Protein AF-V4HVA2-F1 (afdb_monomer_lite)

Organism: Pseudoalteromonas luteoviolacea (strain 2ta16) (NCBI:txid1353533)

pLDDT: mean 72.46, std 17.65, range [39.22, 91.44]

Radius of gyration: 15.47 Å; chains: 1; bounding box: 30×26×53 Å

InterPro domains:
  IPR001207 Transposase, mutator type [PF00872] (3-81)
  IPR001207 Transposase, mutator type [PTHR33217] (2-83)

Structure (mmCIF, N/CA/C/O backbone):
data_AF-V4HVA2-F1
#
_entry.id   AF-V4HVA2-F1
#
loop_
_atom_site.group_PDB
_atom_site.id
_atom_site.type_symbol
_atom_site.label_atom_id
_atom_site.label_alt_id
_atom_site.label_comp_id
_atom_site.label_asym_id
_atom_site.label_entity_id
_atom_site.label_seq_id
_atom_site.pdbx_PDB_ins_code
_atom_site.Cartn_x
_atom_site.Cartn_y
_atom_site.Cartn_z
_atom_site.occupancy
_atom_site.B_iso_or_equiv
_atom_site.auth_seq_id
_atom_site.auth_comp_id
_atom_site.auth_asym_id
_atom_site.auth_atom_id
_atom_site.pdbx_PDB_model_num
ATOM 1 N N . MET A 1 1 ? -17.057 -3.159 7.246 1.00 56.59 1 MET A N 1
ATOM 2 C CA . MET A 1 1 ? -15.996 -2.137 7.099 1.00 56.59 1 MET A CA 1
ATOM 3 C C . MET A 1 1 ? -15.849 -1.757 5.631 1.00 56.59 1 MET A C 1
ATOM 5 O O . MET A 1 1 ? -15.061 -2.372 4.923 1.00 56.59 1 MET A O 1
ATOM 9 N N . LEU A 1 2 ? -16.616 -0.772 5.159 1.00 61.62 2 LEU A N 1
ATOM 10 C CA . LEU A 1 2 ? -16.465 -0.251 3.794 1.00 61.62 2 LEU A CA 1
ATOM 11 C C . LEU A 1 2 ? -15.137 0.525 3.654 1.00 61.62 2 LEU A C 1
ATOM 13 O O . LEU A 1 2 ? -14.444 0.416 2.651 1.00 61.62 2 LEU A O 1
ATOM 17 N N . THR A 1 3 ? -14.728 1.219 4.719 1.00 72.75 3 THR A N 1
ATOM 18 C CA . THR A 1 3 ? -13.559 2.110 4.762 1.00 72.75 3 THR A CA 1
ATOM 19 C C . THR A 1 3 ? -12.228 1.395 4.512 1.00 72.75 3 THR A C 1
ATOM 21 O O . THR A 1 3 ? -11.401 1.904 3.761 1.00 72.75 3 THR A O 1
ATOM 24 N N . LYS A 1 4 ? -12.033 0.190 5.074 1.00 81.50 4 LYS A N 1
ATOM 25 C CA . LYS A 1 4 ? -10.813 -0.615 4.872 1.00 81.50 4 LYS A CA 1
ATOM 26 C C . LYS A 1 4 ? -10.624 -0.997 3.403 1.00 81.50 4 LYS A C 1
ATOM 28 O O . LYS A 1 4 ? -9.605 -0.667 2.806 1.00 81.50 4 LYS A O 1
ATOM 33 N N . VAL A 1 5 ? -11.627 -1.659 2.826 1.00 81.56 5 VAL A N 1
ATOM 34 C CA . VAL A 1 5 ? -11.571 -2.169 1.447 1.00 81.56 5 VAL A CA 1
ATOM 35 C C . VAL A 1 5 ? -11.403 -1.020 0.453 1.00 81.56 5 VAL A C 1
ATOM 37 O O . VAL A 1 5 ? -10.610 -1.125 -0.482 1.00 81.56 5 VAL A O 1
ATOM 40 N N . THR A 1 6 ? -12.094 0.101 0.678 1.00 82.00 6 THR A N 1
ATOM 41 C CA . THR A 1 6 ? -11.950 1.306 -0.146 1.00 82.00 6 THR A CA 1
ATOM 42 C C . THR A 1 6 ? -10.541 1.894 -0.047 1.00 82.00 6 THR A C 1
ATOM 44 O O . THR A 1 6 ? -9.947 2.198 -1.080 1.00 82.00 6 THR A O 1
ATOM 47 N N . ALA A 1 7 ? -9.969 2.001 1.159 1.00 80.94 7 ALA A N 1
ATOM 48 C CA . ALA A 1 7 ? -8.612 2.516 1.351 1.00 80.94 7 ALA A CA 1
ATOM 49 C C . ALA A 1 7 ? -7.553 1.625 0.680 1.00 80.94 7 ALA A C 1
ATOM 51 O O . ALA A 1 7 ? -6.711 2.119 -0.066 1.00 80.94 7 ALA A O 1
ATOM 52 N N . GLU A 1 8 ? -7.618 0.308 0.881 1.00 86.62 8 GLU A N 1
ATOM 53 C CA . GLU A 1 8 ? -6.693 -0.648 0.257 1.00 86.62 8 GLU A CA 1
ATOM 54 C C . GLU A 1 8 ? -6.811 -0.643 -1.271 1.00 86.62 8 GLU A C 1
ATOM 56 O O . GLU A 1 8 ? -5.803 -0.692 -1.982 1.00 86.62 8 GLU A O 1
ATOM 61 N N . SER A 1 9 ? -8.034 -0.545 -1.798 1.00 86.12 9 SER A N 1
ATOM 62 C CA . SER A 1 9 ? -8.276 -0.477 -3.243 1.00 86.12 9 SER A CA 1
ATOM 63 C C . SER A 1 9 ? -7.705 0.803 -3.849 1.00 86.12 9 SER A C 1
ATOM 65 O O . SER A 1 9 ? -7.028 0.741 -4.877 1.00 86.12 9 SER A O 1
ATOM 67 N N . ALA A 1 10 ? -7.914 1.948 -3.194 1.00 84.56 10 ALA A N 1
ATOM 68 C CA . ALA A 1 10 ? -7.377 3.224 -3.648 1.00 84.56 10 ALA A CA 1
ATOM 69 C C . ALA A 1 10 ? -5.839 3.234 -3.622 1.00 84.56 10 ALA A C 1
ATOM 71 O O . ALA A 1 10 ? -5.212 3.572 -4.622 1.00 84.56 10 ALA A O 1
ATOM 72 N N . LEU A 1 11 ? -5.220 2.742 -2.544 1.00 87.25 11 LEU A N 1
ATOM 73 C CA . LEU A 1 11 ? -3.761 2.625 -2.452 1.00 87.25 11 LEU A CA 1
ATOM 74 C C . LEU A 1 11 ? -3.173 1.692 -3.525 1.00 87.25 11 LEU A C 1
ATOM 76 O O . LEU A 1 11 ? -2.087 1.942 -4.052 1.00 87.25 11 LEU A O 1
ATOM 80 N N . ASN A 1 12 ? -3.868 0.603 -3.868 1.00 87.56 12 ASN A N 1
ATOM 81 C CA . ASN A 1 12 ? -3.443 -0.276 -4.959 1.00 87.56 12 ASN A CA 1
ATOM 82 C C . ASN A 1 12 ? -3.518 0.425 -6.323 1.00 87.56 12 ASN A C 1
ATOM 84 O O . ASN A 1 12 ? -2.622 0.219 -7.143 1.00 87.56 12 ASN A O 1
ATOM 88 N N . ALA A 1 13 ? -4.552 1.237 -6.559 1.00 86.94 13 ALA A N 1
ATOM 89 C CA . ALA A 1 13 ? -4.683 2.026 -7.780 1.00 86.94 13 ALA A CA 1
ATOM 90 C C . ALA A 1 13 ? -3.552 3.061 -7.901 1.00 86.94 13 ALA A C 1
ATOM 92 O O . ALA A 1 13 ? -2.894 3.119 -8.939 1.00 86.94 13 ALA A O 1
ATOM 93 N N . GLU A 1 14 ? -3.250 3.783 -6.820 1.00 87.00 14 GLU A N 1
ATOM 94 C CA . GLU A 1 14 ? -2.132 4.734 -6.764 1.00 87.00 14 GLU A CA 1
ATOM 95 C C . GLU A 1 14 ? -0.779 4.050 -7.011 1.00 87.00 14 GLU A C 1
ATOM 97 O O . GLU A 1 14 ? 0.054 4.566 -7.754 1.00 87.00 14 GLU A O 1
ATOM 102 N N . ARG A 1 15 ? -0.543 2.856 -6.443 1.00 88.94 15 ARG A N 1
ATOM 103 C CA . ARG A 1 15 ? 0.695 2.095 -6.697 1.00 88.94 15 ARG A CA 1
ATOM 104 C C . ARG A 1 15 ? 0.814 1.707 -8.169 1.00 88.94 15 ARG A C 1
ATOM 106 O O . ARG A 1 15 ? 1.905 1.743 -8.734 1.00 88.94 15 ARG A O 1
ATOM 113 N N . ASP A 1 16 ? -0.281 1.266 -8.774 1.00 88.56 16 ASP A N 1
ATOM 114 C CA . ASP A 1 16 ? -0.294 0.868 -10.179 1.00 88.56 16 ASP A CA 1
ATOM 115 C C . ASP A 1 16 ? 0.005 2.067 -11.097 1.00 88.56 16 ASP A C 1
ATOM 117 O O . ASP A 1 16 ? 0.732 1.908 -12.079 1.00 88.56 16 ASP A O 1
ATOM 121 N N . GLU A 1 17 ? -0.473 3.262 -10.741 1.00 86.94 17 GLU A N 1
ATOM 122 C CA . GLU A 1 17 ? -0.122 4.518 -11.409 1.00 86.94 17 GLU A CA 1
ATOM 123 C C . GLU A 1 17 ? 1.350 4.901 -11.194 1.00 86.94 17 GLU A C 1
ATOM 125 O O . GLU A 1 17 ? 2.057 5.141 -12.172 1.00 86.94 17 GLU A O 1
ATOM 130 N N . HIS A 1 18 ? 1.847 4.857 -9.951 1.00 88.12 18 HIS A N 1
ATOM 131 C CA . HIS A 1 18 ? 3.253 5.131 -9.604 1.00 88.12 18 HIS A CA 1
ATOM 132 C C . HIS A 1 18 ? 4.235 4.217 -10.340 1.00 88.12 18 HIS A C 1
ATOM 134 O O . HIS A 1 18 ? 5.274 4.652 -10.832 1.00 88.12 18 HIS A O 1
ATOM 140 N N . LEU A 1 19 ? 3.914 2.924 -10.421 1.00 88.06 19 LEU A N 1
ATOM 141 C CA . LEU A 1 19 ? 4.732 1.948 -11.133 1.00 88.06 19 LEU A CA 1
ATOM 142 C C . LEU A 1 19 ? 4.560 2.043 -12.656 1.00 88.06 19 LEU A C 1
ATOM 144 O O . LEU A 1 19 ? 5.449 1.606 -13.387 1.00 88.06 19 LEU A O 1
ATOM 148 N N . GLY A 1 20 ? 3.437 2.584 -13.132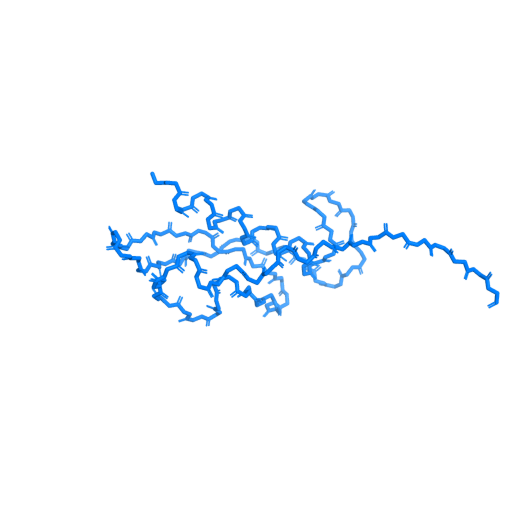 1.00 87.12 20 GLY A N 1
ATOM 149 C CA . GLY A 1 20 ? 3.096 2.699 -14.549 1.00 87.12 20 GLY A CA 1
ATOM 150 C C . GLY A 1 20 ? 2.631 1.391 -15.199 1.00 87.12 20 GLY A C 1
ATOM 151 O O . GLY A 1 20 ? 2.580 1.305 -16.425 1.00 87.12 20 GLY A O 1
ATOM 152 N N . TYR A 1 21 ? 2.314 0.352 -14.417 1.00 84.12 21 TYR A N 1
ATOM 153 C CA . TYR A 1 21 ? 1.842 -0.935 -14.940 1.00 84.12 21 TYR A CA 1
ATOM 154 C C . TYR A 1 21 ? 0.965 -1.703 -13.942 1.00 84.12 21 TYR A C 1
ATOM 156 O O . TYR A 1 21 ? 1.141 -1.634 -12.723 1.00 84.12 21 TYR A O 1
ATOM 164 N N . ARG A 1 22 ? 0.038 -2.514 -14.467 1.00 83.88 22 ARG A N 1
ATOM 165 C CA . ARG A 1 22 ? -0.902 -3.330 -13.676 1.00 83.88 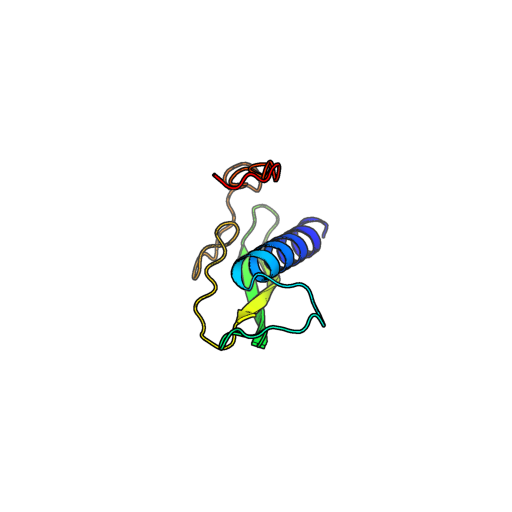22 ARG A CA 1
ATOM 166 C C . ARG A 1 22 ? -0.278 -4.620 -13.143 1.00 83.88 22 ARG A C 1
ATOM 168 O O . ARG A 1 22 ? 0.846 -4.995 -13.490 1.00 83.88 22 ARG A O 1
ATOM 175 N N . LYS A 1 23 ? -0.987 -5.289 -12.226 1.00 80.75 23 LYS A N 1
ATOM 176 C CA . LYS A 1 23 ? -0.559 -6.576 -11.655 1.00 80.75 23 LYS A CA 1
ATOM 177 C C . LYS A 1 23 ? -0.349 -7.586 -12.783 1.00 80.75 23 LYS A C 1
ATOM 179 O O . LYS A 1 23 ? -1.190 -7.702 -13.664 1.00 80.75 23 LYS A O 1
ATOM 184 N N . ASN A 1 24 ? 0.789 -8.281 -12.749 1.00 81.31 24 ASN A N 1
ATOM 185 C CA . ASN A 1 24 ? 1.214 -9.275 -13.745 1.00 81.31 24 ASN A CA 1
ATOM 186 C C . ASN A 1 24 ? 1.544 -8.732 -15.149 1.00 81.31 24 ASN A C 1
ATOM 188 O O . ASN A 1 24 ? 1.781 -9.516 -16.064 1.00 81.31 24 ASN A O 1
ATOM 192 N N . SER A 1 25 ? 1.612 -7.413 -15.341 1.00 82.75 25 SER A N 1
ATOM 193 C CA . SER A 1 25 ? 2.141 -6.838 -16.582 1.00 82.75 25 SER A CA 1
ATOM 194 C C . SER A 1 25 ? 3.673 -6.841 -16.576 1.00 82.75 25 SER A C 1
ATOM 196 O O . SER A 1 25 ? 4.295 -6.606 -15.538 1.00 82.75 25 SER A O 1
ATOM 198 N N . LYS A 1 26 ? 4.288 -7.082 -17.741 1.00 78.25 26 LYS A N 1
ATOM 199 C CA . LYS A 1 26 ? 5.739 -6.926 -17.918 1.00 78.25 26 LYS A CA 1
ATOM 200 C C . LYS A 1 26 ? 6.109 -5.450 -17.751 1.00 78.25 26 LYS A C 1
ATOM 202 O O . LYS A 1 26 ? 5.436 -4.585 -18.304 1.00 78.25 26 LYS A O 1
ATOM 207 N N . SER A 1 27 ? 7.180 -5.179 -17.014 1.00 80.19 27 SER A N 1
ATOM 208 C CA . SER A 1 27 ? 7.731 -3.837 -16.832 1.00 80.19 27 SER A CA 1
ATOM 209 C C . SER A 1 27 ? 9.233 -3.864 -17.065 1.00 80.19 27 SER A C 1
ATOM 211 O O . SER A 1 27 ? 9.904 -4.814 -16.668 1.00 80.19 27 SER A O 1
ATOM 213 N N . THR A 1 28 ? 9.751 -2.824 -17.710 1.00 83.19 28 THR A N 1
ATOM 214 C CA . THR A 1 28 ? 11.190 -2.584 -17.891 1.00 83.19 28 THR A CA 1
ATOM 215 C C . THR A 1 28 ? 11.772 -1.715 -16.772 1.00 83.19 28 THR A C 1
ATOM 217 O O . THR A 1 28 ? 12.970 -1.438 -16.762 1.00 83.19 28 THR A O 1
ATOM 220 N N . SER A 1 29 ? 10.939 -1.273 -15.822 1.00 83.31 29 SER A N 1
ATOM 221 C CA . SER A 1 29 ? 11.372 -0.444 -14.700 1.00 83.31 29 SER A CA 1
ATOM 222 C C . SER A 1 29 ? 12.231 -1.241 -13.718 1.00 83.31 29 SER A C 1
ATOM 224 O O . SER A 1 29 ? 11.937 -2.393 -13.397 1.00 83.31 29 SER A O 1
ATOM 226 N N . ARG A 1 30 ? 13.259 -0.590 -1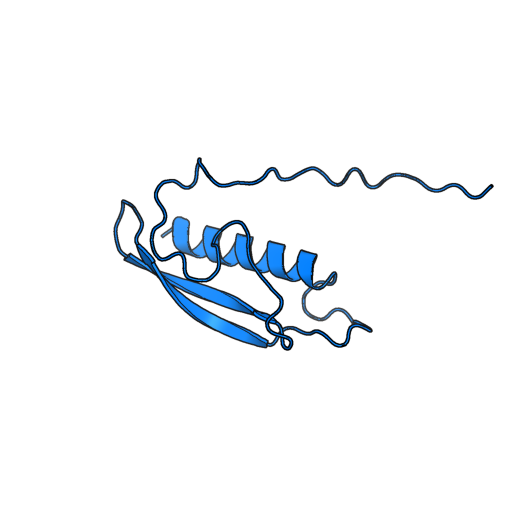3.156 1.00 86.75 30 ARG A N 1
ATOM 227 C CA . ARG A 1 30 ? 14.018 -1.125 -12.009 1.00 86.75 30 ARG A CA 1
ATOM 228 C C . ARG A 1 30 ? 13.159 -1.242 -10.746 1.00 86.75 30 ARG A C 1
ATOM 230 O O . ARG A 1 30 ? 13.551 -1.936 -9.808 1.00 86.75 30 ARG A O 1
ATOM 237 N N . ASN A 1 31 ? 12.014 -0.558 -10.705 1.00 89.62 31 ASN A N 1
ATOM 238 C CA . ASN A 1 31 ? 11.086 -0.611 -9.589 1.00 89.62 31 ASN A CA 1
ATOM 239 C C . ASN A 1 31 ? 9.997 -1.669 -9.799 1.00 89.62 31 ASN A C 1
ATOM 241 O O . ASN A 1 31 ? 9.481 -1.862 -10.902 1.00 89.62 31 ASN A O 1
ATOM 245 N N . SER A 1 32 ? 9.612 -2.345 -8.721 1.00 89.38 32 SER A N 1
ATOM 246 C CA . SER A 1 32 ? 8.593 -3.393 -8.768 1.00 89.38 32 SER A CA 1
ATOM 247 C C . SER A 1 32 ? 7.762 -3.475 -7.501 1.00 89.38 32 SER A C 1
ATOM 249 O O . SER A 1 32 ? 8.106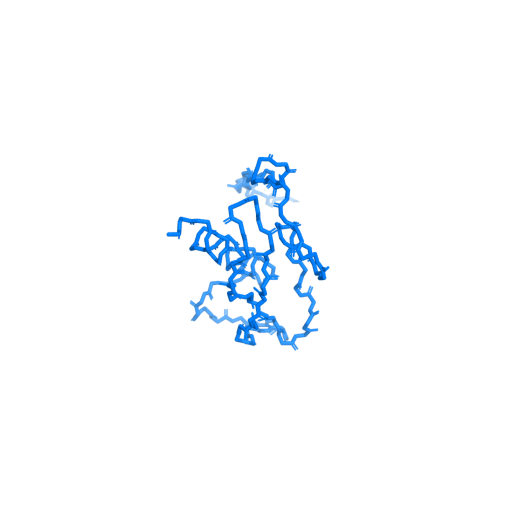 -2.881 -6.486 1.00 89.38 32 SER A O 1
ATOM 251 N N . ARG A 1 33 ? 6.637 -4.194 -7.567 1.00 90.62 33 ARG A N 1
ATOM 252 C CA . ARG A 1 33 ? 5.804 -4.475 -6.392 1.00 90.62 33 ARG A CA 1
ATOM 253 C C . ARG A 1 33 ? 6.609 -5.280 -5.367 1.00 90.62 33 ARG A C 1
ATOM 255 O O . ARG A 1 33 ? 7.233 -6.271 -5.734 1.00 90.62 33 ARG A O 1
ATOM 262 N N . ASN A 1 34 ? 6.542 -4.885 -4.099 1.00 91.44 34 ASN A N 1
ATOM 263 C CA . ASN A 1 34 ? 7.252 -5.523 -2.989 1.00 91.44 34 ASN A CA 1
ATOM 264 C C . ASN A 1 34 ? 6.295 -5.847 -1.830 1.00 91.44 34 ASN A C 1
ATOM 266 O O . ASN A 1 34 ? 6.523 -5.471 -0.683 1.00 91.44 34 ASN A O 1
ATOM 270 N N . GLY A 1 35 ? 5.182 -6.505 -2.165 1.00 89.44 35 GLY A N 1
ATOM 271 C CA . GLY A 1 35 ? 4.170 -6.918 -1.197 1.00 89.44 35 GLY A CA 1
ATOM 272 C C . GLY A 1 35 ? 3.412 -5.756 -0.549 1.00 89.44 35 GLY A C 1
ATOM 273 O O . GLY A 1 35 ? 3.223 -4.691 -1.151 1.00 89.44 35 GLY A O 1
ATOM 274 N N . TYR A 1 36 ? 2.962 -6.011 0.676 1.00 90.00 36 TYR A N 1
ATOM 275 C CA . TYR A 1 36 ? 2.146 -5.119 1.493 1.00 90.00 36 TYR A CA 1
ATOM 276 C C . TYR A 1 36 ? 2.751 -5.001 2.895 1.00 90.00 36 TYR A C 1
ATOM 278 O O . TYR A 1 36 ? 3.407 -5.924 3.376 1.00 90.00 36 TYR A O 1
ATOM 286 N N . ALA A 1 37 ? 2.543 -3.860 3.544 1.00 86.69 37 ALA A N 1
ATOM 287 C CA . ALA A 1 37 ? 2.850 -3.652 4.952 1.00 86.69 37 ALA A CA 1
ATOM 288 C C . ALA A 1 37 ? 1.562 -3.361 5.721 1.00 86.69 37 ALA A C 1
ATOM 290 O O . ALA A 1 37 ? 0.723 -2.593 5.254 1.00 86.69 37 ALA A O 1
ATOM 291 N N . ASN A 1 38 ? 1.428 -3.947 6.908 1.00 88.06 38 ASN A N 1
ATOM 292 C CA . ASN A 1 38 ? 0.317 -3.637 7.796 1.00 88.06 38 ASN A CA 1
ATOM 293 C C . ASN A 1 38 ? 0.491 -2.216 8.355 1.00 88.06 38 ASN A C 1
ATOM 295 O O . ASN A 1 38 ? 1.589 -1.829 8.773 1.00 88.06 38 ASN A O 1
ATOM 299 N N . LYS A 1 39 ? -0.588 -1.437 8.329 1.00 83.56 39 LYS A N 1
ATOM 300 C CA . LYS A 1 39 ? -0.658 -0.116 8.935 1.00 83.56 39 LYS A CA 1
ATOM 301 C C . LYS A 1 39 ? -2.007 0.073 9.619 1.00 83.56 39 LYS A C 1
ATOM 303 O O . LYS A 1 39 ? -3.047 0.009 8.969 1.00 83.56 39 LYS A O 1
ATOM 308 N N . THR A 1 40 ? -1.975 0.431 10.895 1.00 84.06 40 THR A N 1
ATOM 309 C CA . THR A 1 40 ? -3.161 0.873 11.629 1.00 84.06 40 THR A CA 1
ATOM 310 C C . THR A 1 40 ? -3.439 2.349 11.342 1.00 84.06 40 THR A C 1
ATOM 312 O O . THR A 1 40 ? -2.556 3.204 11.464 1.00 84.06 40 THR A O 1
ATOM 315 N N . ILE A 1 41 ? -4.671 2.659 10.950 1.00 78.75 41 ILE A N 1
ATOM 316 C CA . ILE A 1 41 ? -5.175 4.012 10.721 1.00 78.75 41 ILE A CA 1
ATOM 317 C C . ILE A 1 41 ? -6.307 4.274 11.705 1.00 78.75 41 ILE A C 1
ATOM 319 O O . ILE A 1 41 ? -7.257 3.508 11.791 1.00 78.75 41 ILE A O 1
ATOM 323 N N . VAL A 1 42 ? -6.226 5.384 12.426 1.00 79.62 42 VAL A N 1
ATOM 324 C CA . VAL A 1 42 ? -7.291 5.856 13.308 1.00 79.62 42 VAL A CA 1
ATOM 325 C C . VAL A 1 42 ? -8.253 6.717 12.497 1.00 79.62 42 VAL A C 1
ATOM 327 O O . VAL A 1 42 ? -7.854 7.749 11.955 1.00 79.62 42 VAL A O 1
ATOM 330 N N . THR A 1 43 ? -9.501 6.274 12.408 1.00 74.06 43 THR A N 1
ATOM 331 C CA . THR A 1 43 ? -10.632 6.977 11.787 1.00 74.06 43 THR A CA 1
ATOM 332 C C . THR A 1 43 ? -11.598 7.474 12.866 1.00 74.06 43 THR A C 1
ATOM 334 O O . THR A 1 43 ? -11.422 7.150 14.042 1.00 74.06 43 THR A O 1
ATOM 337 N N . GLU A 1 44 ? -12.614 8.250 12.484 1.00 71.94 44 GLU A N 1
ATOM 338 C CA . GLU A 1 44 ? -13.672 8.708 13.403 1.00 71.94 44 GLU A CA 1
ATOM 339 C C . GLU A 1 44 ? -14.438 7.538 14.038 1.00 71.94 44 GLU A C 1
ATOM 341 O O . GLU A 1 44 ? -14.760 7.578 15.222 1.00 71.94 44 GLU A O 1
ATOM 346 N N . ASP A 1 45 ? -14.617 6.451 13.284 1.00 71.56 45 ASP A N 1
ATOM 347 C CA . ASP A 1 45 ? -15.269 5.220 13.742 1.00 71.56 45 ASP A CA 1
ATOM 348 C C . ASP A 1 45 ? -14.331 4.299 14.553 1.00 71.56 45 ASP A C 1
ATOM 350 O O . ASP A 1 45 ? -14.723 3.208 14.969 1.00 71.56 45 ASP A O 1
ATOM 354 N N . GLY A 1 46 ? -13.072 4.706 14.765 1.00 77.56 46 GLY A N 1
ATOM 355 C CA . GLY A 1 46 ? -12.055 3.942 15.491 1.00 77.56 46 GLY A CA 1
ATOM 356 C C . GLY A 1 46 ? -10.849 3.524 14.643 1.00 77.56 46 GLY A C 1
ATOM 357 O O . GLY A 1 46 ? -10.673 3.941 13.495 1.00 77.56 46 GLY A O 1
ATOM 358 N N . ALA A 1 47 ? -9.963 2.722 15.237 1.00 83.62 47 ALA A N 1
ATOM 359 C CA . ALA A 1 47 ? -8.759 2.226 14.575 1.00 83.62 47 ALA A CA 1
ATOM 360 C C . ALA A 1 47 ? -9.074 1.054 13.634 1.00 83.62 47 ALA A C 1
ATOM 362 O O . ALA A 1 47 ? -9.759 0.106 14.013 1.00 83.62 47 ALA A O 1
ATOM 363 N N . ILE A 1 48 ? -8.546 1.118 12.414 1.00 86.00 48 ILE A N 1
ATOM 364 C CA . ILE A 1 48 ? -8.664 0.080 11.392 1.00 86.00 48 ILE A CA 1
ATOM 365 C C . ILE A 1 48 ? -7.275 -0.338 10.913 1.00 86.00 48 ILE A C 1
ATOM 367 O O . ILE A 1 48 ? -6.420 0.507 10.653 1.00 86.00 48 IL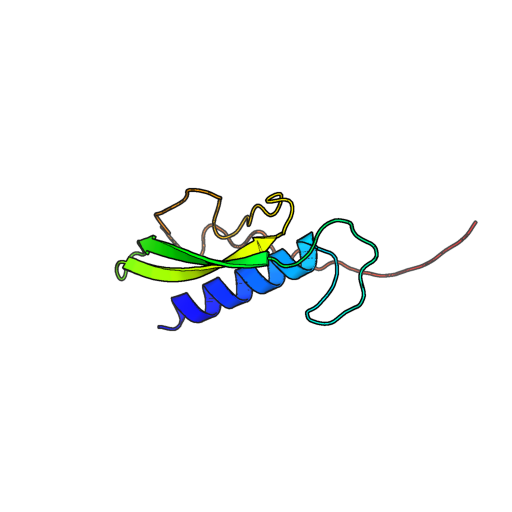E A O 1
ATOM 371 N N . ASP A 1 49 ? -7.058 -1.638 10.750 1.00 87.69 49 ASP A N 1
ATOM 372 C CA . ASP A 1 49 ? -5.829 -2.162 10.155 1.00 87.69 49 ASP A CA 1
ATOM 373 C C . ASP A 1 49 ? -6.000 -2.321 8.648 1.00 87.69 49 ASP A C 1
ATOM 375 O O . ASP A 1 49 ? -6.933 -2.992 8.187 1.00 87.69 49 ASP A O 1
ATOM 379 N N . ILE A 1 50 ? -5.082 -1.726 7.888 1.00 87.19 50 ILE A N 1
ATOM 380 C CA . ILE A 1 50 ? -5.050 -1.787 6.428 1.00 87.19 50 ILE A CA 1
ATOM 381 C C . ILE A 1 50 ? -3.736 -2.381 5.915 1.00 87.19 50 ILE A C 1
ATOM 383 O O . ILE A 1 50 ? -2.683 -2.274 6.548 1.00 87.19 50 ILE A O 1
ATOM 387 N N . GLU A 1 51 ? -3.785 -2.948 4.716 1.00 89.12 51 GLU A N 1
ATOM 388 C CA . GLU A 1 51 ? -2.609 -3.402 3.978 1.00 89.12 51 GLU A CA 1
ATOM 389 C C . GLU A 1 51 ? -2.132 -2.336 2.980 1.00 89.12 51 GLU A C 1
ATOM 391 O O . GLU A 1 51 ? -2.680 -2.157 1.891 1.00 89.12 51 GLU A O 1
ATOM 396 N N . ALA A 1 52 ? -1.068 -1.616 3.336 1.00 86.75 52 ALA A N 1
ATOM 397 C CA . ALA A 1 52 ? -0.475 -0.592 2.486 1.00 86.75 52 ALA A CA 1
ATOM 398 C C . ALA A 1 52 ? 0.492 -1.220 1.456 1.00 86.75 52 ALA A C 1
ATOM 400 O O . ALA A 1 52 ? 1.472 -1.862 1.849 1.00 86.75 52 ALA A O 1
ATOM 401 N N . PRO A 1 53 ? 0.272 -1.038 0.141 1.00 90.19 53 PRO A N 1
ATOM 402 C CA . PRO A 1 53 ? 1.172 -1.548 -0.885 1.00 90.19 53 PRO A CA 1
ATOM 403 C C . PRO A 1 53 ? 2.556 -0.897 -0.809 1.00 90.19 53 PRO A C 1
ATOM 405 O O . PRO A 1 53 ? 2.681 0.293 -0.527 1.00 90.19 53 PRO A O 1
ATOM 408 N N . ARG A 1 54 ? 3.598 -1.670 -1.131 1.00 88.75 54 ARG A N 1
ATOM 409 C CA . ARG A 1 54 ? 4.982 -1.183 -1.207 1.00 88.75 54 ARG A CA 1
ATOM 410 C C . ARG A 1 54 ? 5.620 -1.478 -2.555 1.00 88.75 54 ARG A C 1
ATOM 412 O O . ARG A 1 54 ? 5.307 -2.468 -3.221 1.00 88.75 54 ARG A O 1
ATOM 419 N N . ASP A 1 55 ? 6.555 -0.622 -2.933 1.00 90.88 55 ASP A N 1
ATOM 420 C CA . ASP A 1 55 ? 7.450 -0.809 -4.061 1.00 90.88 55 ASP A CA 1
ATOM 421 C C . ASP A 1 55 ? 8.863 -1.193 -3.586 1.00 90.88 55 ASP A C 1
ATOM 423 O O . ASP A 1 55 ? 9.250 -0.990 -2.432 1.00 90.88 55 ASP A O 1
ATOM 427 N N . ARG A 1 56 ? 9.643 -1.800 -4.476 1.00 90.06 56 ARG A N 1
ATOM 428 C CA . ARG A 1 56 ? 10.962 -2.363 -4.165 1.00 90.06 56 ARG A CA 1
ATOM 429 C C . ARG A 1 56 ? 12.007 -1.288 -3.905 1.00 90.06 56 ARG A C 1
ATOM 431 O O . ARG A 1 56 ? 12.903 -1.513 -3.101 1.00 90.06 56 ARG A O 1
ATOM 438 N N . LEU A 1 57 ? 11.874 -0.126 -4.540 1.00 90.25 57 LEU A N 1
ATOM 439 C CA . LEU A 1 57 ? 12.758 1.014 -4.303 1.00 90.25 57 LEU A CA 1
ATOM 440 C C . LEU A 1 57 ? 12.293 1.910 -3.142 1.00 90.25 57 LEU A C 1
ATOM 442 O O . LEU A 1 57 ? 12.991 2.860 -2.807 1.00 90.25 57 LEU A O 1
ATOM 446 N N . SER A 1 58 ? 11.160 1.600 -2.496 1.00 86.88 58 SER A N 1
ATOM 447 C CA . SER A 1 58 ? 10.564 2.406 -1.417 1.00 86.88 58 SER A CA 1
ATOM 448 C C . SER A 1 58 ? 10.313 3.877 -1.794 1.00 86.88 58 SER A C 1
ATOM 450 O O . SER A 1 58 ? 10.358 4.752 -0.924 1.00 86.88 58 SER A O 1
ATOM 452 N N . THR A 1 59 ? 10.049 4.147 -3.077 1.00 86.50 59 THR A N 1
ATOM 453 C CA . THR A 1 59 ? 9.754 5.484 -3.615 1.00 86.50 59 THR A CA 1
ATOM 454 C C . THR A 1 59 ? 8.260 5.767 -3.729 1.00 86.50 59 THR A C 1
ATOM 456 O O . THR A 1 59 ? 7.885 6.885 -4.066 1.00 86.50 59 THR A O 1
ATOM 459 N N . PHE A 1 60 ? 7.399 4.780 -3.474 1.00 86.06 60 PHE A N 1
ATOM 460 C CA . PHE A 1 60 ? 5.955 4.979 -3.486 1.00 86.06 60 PHE A CA 1
ATOM 461 C C . PHE A 1 60 ? 5.511 5.800 -2.269 1.00 86.06 60 PHE A C 1
ATOM 463 O O . PHE A 1 60 ? 5.650 5.362 -1.122 1.00 86.06 60 PHE A O 1
ATOM 470 N N . GLU A 1 61 ? 4.952 6.981 -2.528 1.00 81.88 61 GLU A N 1
ATOM 471 C CA . GLU A 1 61 ? 4.365 7.858 -1.514 1.00 81.88 61 GLU A CA 1
ATOM 472 C C . GLU A 1 61 ? 2.890 8.129 -1.843 1.00 81.88 61 GLU A C 1
ATOM 474 O O . GLU A 1 61 ? 2.595 8.982 -2.680 1.00 81.88 61 GLU A O 1
ATOM 479 N N . PRO A 1 62 ? 1.953 7.395 -1.212 1.00 75.69 62 PRO A N 1
ATOM 480 C CA . PRO A 1 62 ? 0.536 7.541 -1.509 1.00 75.69 62 PRO A CA 1
ATOM 481 C C . PRO A 1 62 ? -0.008 8.892 -1.013 1.00 75.69 62 PRO A C 1
ATOM 483 O O . PRO A 1 62 ? 0.157 9.218 0.171 1.00 75.69 62 PRO A O 1
ATOM 486 N N . PRO A 1 63 ? -0.674 9.690 -1.868 1.00 67.31 63 PRO A N 1
ATOM 487 C CA . PRO A 1 63 ? -1.276 10.952 -1.451 1.00 67.31 63 PRO A CA 1
ATOM 488 C C . PRO A 1 63 ? -2.510 10.763 -0.556 1.00 67.31 63 PRO A C 1
ATOM 490 O O . PRO A 1 63 ? -2.711 11.576 0.353 1.00 67.31 63 PRO A O 1
ATOM 493 N N . LEU A 1 64 ? -3.296 9.692 -0.752 1.00 65.44 64 LEU A N 1
ATOM 494 C CA . LEU A 1 64 ? -4.501 9.408 0.041 1.00 65.44 64 LEU A CA 1
ATOM 495 C C . LEU A 1 64 ? -4.176 9.042 1.493 1.00 65.44 64 LEU A C 1
ATOM 497 O O . LEU A 1 64 ? -4.864 9.469 2.420 1.00 65.44 64 LEU A O 1
ATOM 501 N N . VAL A 1 65 ? -3.076 8.321 1.715 1.00 64.38 65 VAL A N 1
ATOM 502 C CA . VAL A 1 65 ? -2.536 8.068 3.054 1.00 64.38 65 VAL A CA 1
ATOM 503 C C . VAL A 1 65 ? -1.058 8.425 3.070 1.00 64.38 65 VAL A C 1
ATOM 505 O O . VAL A 1 65 ? -0.212 7.550 2.889 1.00 64.38 65 VAL A O 1
ATOM 508 N N . LYS A 1 66 ? -0.728 9.691 3.360 1.00 60.53 66 LYS A N 1
ATOM 509 C CA . LYS A 1 66 ? 0.676 10.117 3.452 1.00 60.53 66 LYS A CA 1
ATOM 510 C C . LYS A 1 66 ? 1.490 9.150 4.320 1.00 60.53 66 LYS A C 1
ATOM 512 O O . LYS A 1 66 ? 1.020 8.630 5.347 1.00 60.53 66 LYS A O 1
ATOM 517 N N . LYS A 1 67 ? 2.737 8.912 3.912 1.00 55.16 67 LYS A N 1
ATOM 518 C CA . LYS A 1 67 ? 3.721 8.150 4.690 1.00 55.16 67 LYS A CA 1
ATOM 519 C C . LYS A 1 67 ? 3.753 8.723 6.118 1.00 55.16 67 LYS A C 1
ATOM 521 O O . LYS A 1 67 ? 3.765 9.935 6.284 1.00 55.16 67 LYS A O 1
ATOM 526 N N . GLN A 1 68 ? 3.677 7.856 7.133 1.00 51.97 68 GLN A N 1
ATOM 527 C CA . GLN A 1 68 ? 3.592 8.210 8.569 1.00 51.97 68 GLN A CA 1
ATOM 528 C C . GLN A 1 68 ? 2.284 8.862 9.073 1.00 51.97 68 GLN A C 1
ATOM 530 O O . GLN A 1 68 ? 2.150 9.076 10.273 1.00 51.97 68 GLN A O 1
ATOM 535 N N . GLN A 1 69 ? 1.276 9.117 8.229 1.00 57.34 69 GLN A N 1
ATOM 536 C CA . GLN A 1 69 ? -0.013 9.636 8.708 1.00 57.34 69 GLN A CA 1
ATOM 537 C C . GLN A 1 69 ? -0.836 8.520 9.377 1.00 57.34 69 GLN A C 1
ATOM 539 O O . GLN A 1 69 ? -1.215 7.560 8.708 1.00 57.34 69 GLN A O 1
ATOM 544 N N . THR A 1 70 ? -1.115 8.631 10.677 1.00 56.78 70 THR A N 1
ATOM 545 C CA . THR A 1 70 ? -1.878 7.638 11.465 1.00 56.78 70 THR A CA 1
ATOM 546 C C . THR A 1 70 ? -3.330 8.038 11.728 1.00 56.78 70 THR A C 1
ATOM 548 O O . THR A 1 70 ? -4.106 7.196 12.163 1.00 56.78 70 THR A O 1
ATOM 551 N N . ARG A 1 71 ? -3.722 9.292 11.451 1.00 55.41 71 ARG A N 1
ATOM 552 C CA . ARG A 1 71 ? -5.093 9.804 11.630 1.00 55.41 71 ARG A CA 1
ATOM 553 C C . ARG A 1 71 ? -5.743 10.181 10.301 1.00 55.41 71 ARG A C 1
ATOM 555 O O . ARG A 1 71 ? -5.150 10.918 9.508 1.00 55.41 71 ARG A O 1
ATOM 562 N N . PHE A 1 72 ? -6.962 9.696 10.096 1.00 62.38 72 PHE A N 1
ATOM 563 C CA . PHE A 1 72 ? -7.823 9.949 8.945 1.00 62.38 72 PHE A CA 1
ATOM 564 C C . PHE A 1 72 ? -9.021 10.775 9.430 1.00 62.38 72 PHE A C 1
ATOM 566 O O . PHE A 1 72 ? -9.940 10.233 10.033 1.00 62.38 72 PHE A O 1
ATOM 573 N N . THR A 1 73 ? -8.964 12.098 9.263 1.00 53.28 73 THR A N 1
ATOM 574 C CA . THR A 1 73 ? -9.964 13.024 9.828 1.00 53.28 73 THR A CA 1
ATOM 575 C C . THR A 1 73 ? -11.214 13.198 8.971 1.00 53.28 73 THR A C 1
ATOM 577 O O . THR A 1 73 ? -12.192 13.713 9.475 1.00 53.28 73 THR A O 1
ATOM 580 N N . SER A 1 74 ? -11.202 12.790 7.700 1.00 50.06 74 SER A N 1
ATOM 581 C CA . SER A 1 74 ? -12.391 12.728 6.839 1.00 50.06 74 SER A CA 1
ATOM 582 C C . SER A 1 74 ? -11.984 12.149 5.486 1.00 50.06 74 SER A C 1
ATOM 584 O O . SER A 1 74 ? -10.959 12.539 4.920 1.00 50.06 74 SER A O 1
ATOM 586 N N . MET A 1 75 ? -12.783 11.231 4.938 1.00 51.69 75 MET A N 1
ATOM 587 C CA . MET A 1 75 ? -12.600 10.727 3.568 1.00 51.69 75 MET A CA 1
ATOM 588 C C . MET A 1 75 ? -12.904 11.803 2.509 1.00 51.69 75 MET A C 1
ATOM 590 O O . MET A 1 75 ? -12.520 11.642 1.353 1.00 51.69 75 MET A O 1
ATOM 594 N N . GLY A 1 76 ? -13.546 12.909 2.912 1.00 45.41 76 GLY A N 1
ATOM 595 C CA . GLY A 1 76 ? -13.894 14.046 2.059 1.00 45.41 76 GLY A CA 1
ATOM 596 C C . GLY A 1 76 ? -12.773 15.067 1.835 1.00 45.41 76 GLY A C 1
ATOM 597 O O . GLY A 1 76 ? -12.808 15.770 0.833 1.00 45.41 76 GLY A O 1
ATOM 598 N N . ASP A 1 77 ? -11.754 15.129 2.699 1.00 47.75 77 ASP A N 1
ATOM 599 C CA . ASP A 1 77 ? -10.723 16.184 2.628 1.00 47.75 77 ASP A CA 1
ATOM 600 C C . ASP A 1 77 ? -9.508 15.832 1.755 1.00 47.75 77 ASP A C 1
ATOM 602 O O . ASP A 1 77 ? -8.670 16.688 1.466 1.00 47.75 77 ASP A O 1
ATOM 606 N N . LYS A 1 78 ? -9.360 14.566 1.342 1.00 48.53 78 LYS A N 1
ATOM 607 C CA . LYS A 1 78 ? -8.164 14.097 0.616 1.00 48.53 78 LYS A CA 1
ATOM 608 C C . LYS A 1 78 ? -8.454 13.063 -0.468 1.00 48.53 78 LYS A C 1
ATOM 610 O O . LYS A 1 78 ? -7.705 12.102 -0.618 1.00 48.53 78 LYS A O 1
ATOM 615 N N . ILE A 1 79 ? -9.494 13.274 -1.267 1.00 46.44 79 ILE A N 1
ATOM 616 C CA . ILE A 1 79 ? -9.455 12.773 -2.643 1.00 46.44 79 ILE A CA 1
ATOM 617 C C . ILE A 1 79 ? -8.784 13.888 -3.453 1.00 46.44 79 ILE A C 1
ATOM 619 O O . ILE A 1 79 ? -9.483 14.821 -3.852 1.00 46.44 79 ILE A O 1
ATOM 623 N N . PRO A 1 80 ? -7.451 13.882 -3.686 1.00 44.00 80 PRO A N 1
ATOM 624 C CA . PRO A 1 80 ? -6.957 14.628 -4.828 1.00 44.00 80 PRO A CA 1
ATOM 625 C C . PRO A 1 80 ? -7.692 14.014 -6.010 1.00 44.00 80 PRO A C 1
ATOM 627 O O . PRO A 1 80 ? -7.654 12.799 -6.203 1.00 44.00 80 PRO A O 1
ATOM 630 N N . SER A 1 81 ? -8.494 14.850 -6.657 1.00 42.16 81 SER A N 1
ATOM 631 C CA . SER A 1 81 ? -9.174 14.601 -7.913 1.00 42.16 81 SER A CA 1
ATOM 632 C C . SER A 1 81 ? -8.659 13.346 -8.623 1.00 42.16 81 SER A C 1
ATOM 634 O O . SER A 1 81 ? -7.476 13.251 -8.955 1.00 42.16 81 SER A O 1
ATOM 636 N N . LEU A 1 82 ? -9.573 12.417 -8.939 1.00 47.66 82 LEU A N 1
ATOM 637 C CA . LEU A 1 82 ? -9.488 11.688 -10.202 1.00 47.66 82 LEU A CA 1
ATOM 638 C C . LEU A 1 82 ? -9.375 12.769 -11.284 1.00 47.66 82 LEU A C 1
ATOM 640 O O . LEU A 1 82 ? -10.372 13.189 -11.869 1.00 47.66 82 LEU A O 1
ATOM 644 N N . ASN A 1 83 ? -8.179 13.314 -11.487 1.00 39.44 83 ASN A N 1
ATOM 645 C CA . ASN A 1 83 ? -7.920 14.206 -12.580 1.00 39.44 83 ASN A CA 1
ATOM 646 C C . ASN A 1 83 ? -7.894 13.265 -13.763 1.00 39.44 83 ASN A C 1
ATOM 648 O O . ASN A 1 83 ? -6.918 12.550 -13.993 1.00 39.44 83 ASN A O 1
ATOM 652 N N . ALA A 1 84 ? -9.066 13.162 -14.385 1.00 41.47 84 ALA A N 1
ATOM 653 C CA . ALA A 1 84 ? -9.303 12.473 -15.619 1.00 41.47 84 ALA A CA 1
ATOM 654 C C . ALA A 1 84 ? -8.117 12.774 -16.526 1.00 41.47 84 ALA A C 1
ATOM 656 O O . ALA A 1 84 ? -7.995 13.859 -17.094 1.00 41.47 84 ALA A O 1
ATOM 657 N N . LYS A 1 85 ? -7.211 11.799 -16.627 1.00 43.97 85 LYS A N 1
ATOM 658 C CA . LYS A 1 85 ? -6.206 11.767 -17.665 1.00 43.97 85 LYS A CA 1
ATOM 659 C C . LYS A 1 85 ? -6.997 11.642 -18.954 1.00 43.97 85 LYS A C 1
ATOM 661 O O . LYS A 1 85 ? -7.311 10.540 -19.400 1.00 43.97 85 LYS A O 1
ATOM 666 N N . ALA A 1 86 ? -7.360 12.788 -19.516 1.00 40.88 86 ALA A N 1
ATOM 667 C CA . ALA A 1 86 ? -7.768 12.931 -20.893 1.00 40.88 86 ALA A CA 1
ATOM 668 C C . ALA A 1 86 ? -6.562 12.513 -21.741 1.00 40.88 86 ALA A C 1
ATOM 670 O O . ALA A 1 86 ? -5.748 13.319 -22.178 1.00 40.88 86 ALA A O 1
ATOM 671 N N . GLY A 1 87 ? -6.396 11.204 -21.907 1.00 49.25 87 GLY A N 1
ATOM 672 C CA . GLY A 1 87 ? -5.570 10.645 -22.953 1.00 49.25 87 GLY A CA 1
ATOM 673 C C . GLY A 1 87 ? -6.309 10.828 -24.267 1.00 49.25 87 GLY A C 1
ATOM 674 O O . GLY A 1 87 ? -7.285 10.128 -24.512 1.00 49.25 87 GLY A O 1
ATOM 675 N N . ASN A 1 88 ? -5.866 11.782 -25.085 1.00 41.25 88 ASN A N 1
ATOM 676 C CA . ASN A 1 88 ? -6.092 11.850 -26.533 1.00 41.25 88 ASN A CA 1
ATOM 677 C C . ASN A 1 88 ? -5.401 13.127 -27.060 1.00 41.25 88 ASN A C 1
ATOM 679 O O . ASN A 1 88 ? -5.615 14.181 -26.488 1.00 41.25 88 ASN A O 1
ATOM 683 N N . ARG A 1 89 ? -4.598 13.184 -28.126 1.00 41.12 89 ARG A N 1
ATOM 684 C CA . ARG A 1 89 ? -4.217 12.264 -29.206 1.00 41.12 89 ARG A CA 1
ATOM 685 C C . ARG A 1 89 ? -2.854 12.705 -29.745 1.00 41.12 89 ARG A C 1
ATOM 687 O O . ARG A 1 89 ? -2.470 13.858 -29.616 1.00 41.12 89 ARG A O 1
ATOM 694 N N . LYS A 1 90 ? -2.195 11.743 -30.386 1.00 49.66 90 LYS A N 1
ATOM 695 C CA . LYS A 1 90 ? -1.202 11.859 -31.464 1.00 49.66 90 LYS A CA 1
ATOM 696 C C . LYS A 1 90 ? -1.182 13.229 -32.171 1.00 49.66 90 LYS A C 1
ATOM 698 O O . LYS A 1 90 ? -2.242 13.696 -32.574 1.00 49.66 90 LYS A O 1
ATOM 703 N N . ASN A 1 91 ? 0.009 13.772 -32.436 1.00 39.22 91 ASN A N 1
ATOM 704 C CA . ASN A 1 91 ? 0.490 13.942 -33.811 1.00 39.22 91 ASN A CA 1
ATOM 705 C C . ASN A 1 91 ? 1.948 14.417 -33.872 1.00 39.22 91 ASN A C 1
ATOM 707 O O . ASN A 1 91 ? 2.339 15.401 -33.257 1.00 39.22 91 ASN A O 1
ATOM 711 N N . LEU A 1 92 ? 2.699 13.650 -34.659 1.00 39.59 92 LEU A N 1
ATOM 712 C CA . LEU A 1 92 ? 3.894 14.014 -35.404 1.00 39.59 92 LEU A CA 1
ATOM 713 C C . LEU A 1 92 ? 3.657 15.313 -36.193 1.00 39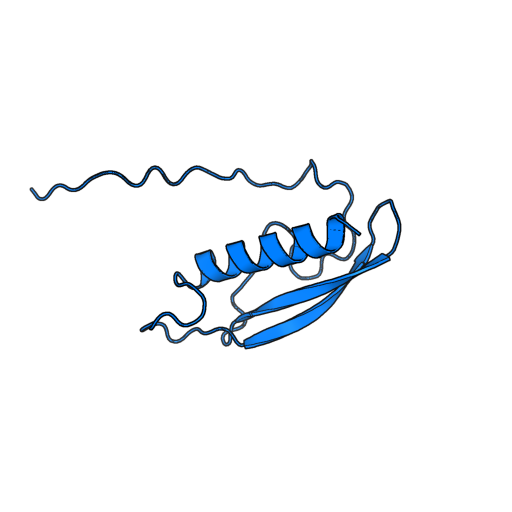.59 92 LEU A C 1
ATOM 715 O O . LEU A 1 92 ? 2.690 15.355 -36.954 1.00 39.59 92 LEU A O 1
ATOM 719 N N . GLN A 1 93 ? 4.539 16.300 -36.023 1.00 40.16 93 GLN A N 1
ATOM 720 C CA . GLN A 1 93 ? 5.157 17.112 -37.082 1.00 40.16 93 GLN A CA 1
ATOM 721 C C . GLN A 1 93 ? 6.538 17.560 -36.604 1.00 40.16 93 GLN A C 1
ATOM 723 O O . GLN A 1 93 ? 6.657 17.855 -35.393 1.00 40.16 93 GLN A O 1
#

Secondary structure (DSSP, 8-state):
-HHHHHHHHHHHHHHHHHHTS-TT----SS--EEEEEEEEEEETTEEEEEEEEEETTS----STT-TT--B---TTS----------------

Foldseek 3Di:
DVVQVVVQVLLQVLVCVVQVHDPPDDDPDPKDWDFWDWAWAQEPVGIDIHTHTAMPVRPDADQQQGDPHRYDDDNPPGPPDPPPPPDDDDDDD

Sequence (93 aa):
MLTKVTAESALNAERDEHLGYRKNSKSTSRNSRNGYANKTIVTEDGAIDIEAPRDRLSTFEPPLVKKQQTRFTSMGDKIPSLNAKAGNRKNLQ